Protein AF-A0A0C9T588-F1 (afdb_monomer)

Structure (mmCIF, N/CA/C/O backbone):
data_AF-A0A0C9T588-F1
#
_entry.id   AF-A0A0C9T588-F1
#
loop_
_atom_site.group_PDB
_atom_site.id
_atom_site.type_symbol
_atom_site.label_atom_id
_atom_site.label_alt_id
_atom_site.label_comp_id
_atom_site.label_asym_id
_atom_site.label_entity_id
_atom_site.label_seq_id
_atom_site.pdbx_PDB_ins_code
_atom_site.Cartn_x
_atom_site.Cartn_y
_atom_site.Cartn_z
_atom_site.occupancy
_atom_site.B_iso_or_equiv
_atom_site.auth_seq_id
_atom_site.auth_comp_id
_atom_site.auth_asym_id
_atom_site.auth_atom_id
_atom_site.pdbx_PDB_model_num
ATOM 1 N N . ASN A 1 1 ? 9.989 -4.701 -12.021 1.00 56.38 1 ASN A N 1
ATOM 2 C CA . ASN A 1 1 ? 8.799 -3.885 -11.741 1.00 56.38 1 ASN A CA 1
ATOM 3 C C . ASN A 1 1 ? 7.612 -4.829 -11.533 1.00 56.38 1 ASN A C 1
ATOM 5 O O . ASN A 1 1 ? 7.775 -6.004 -11.840 1.00 56.38 1 ASN A O 1
ATOM 9 N N . VAL A 1 2 ? 6.486 -4.399 -10.950 1.00 54.53 2 VAL A N 1
ATOM 10 C CA . VAL A 1 2 ? 5.362 -5.306 -10.606 1.00 54.53 2 VAL A CA 1
ATOM 11 C C . VAL A 1 2 ? 4.759 -5.996 -11.835 1.00 54.53 2 VAL A C 1
ATOM 13 O O . VAL A 1 2 ? 4.278 -7.117 -11.741 1.00 54.53 2 VAL A O 1
ATOM 16 N N . ASP A 1 3 ? 4.908 -5.398 -13.011 1.00 61.25 3 ASP A N 1
ATOM 17 C CA . ASP A 1 3 ? 4.542 -5.971 -14.309 1.00 61.25 3 ASP A CA 1
ATOM 18 C C . ASP A 1 3 ? 5.613 -6.872 -14.949 1.00 61.25 3 ASP A C 1
ATOM 20 O O . ASP A 1 3 ? 5.520 -7.205 -16.127 1.00 61.25 3 ASP A O 1
ATOM 24 N N . GLY A 1 4 ? 6.665 -7.235 -14.213 1.00 56.47 4 GLY A N 1
ATOM 25 C CA . GLY A 1 4 ? 7.746 -8.082 -14.721 1.00 56.47 4 GLY A CA 1
ATOM 26 C C . GLY A 1 4 ? 8.745 -7.369 -15.637 1.00 56.47 4 GLY A C 1
ATOM 27 O O . GLY A 1 4 ? 9.736 -7.979 -16.033 1.00 56.47 4 GLY A O 1
ATOM 28 N N . THR A 1 5 ? 8.565 -6.076 -15.934 1.00 68.31 5 THR A N 1
ATOM 29 C CA . THR A 1 5 ? 9.575 -5.308 -16.677 1.00 68.31 5 THR A CA 1
ATOM 30 C C . THR A 1 5 ? 10.800 -5.038 -15.806 1.00 68.31 5 THR A C 1
ATOM 32 O O . THR A 1 5 ? 10.700 -4.879 -14.582 1.00 68.31 5 THR A O 1
ATOM 35 N N . SER A 1 6 ? 11.985 -4.975 -16.415 1.00 60.53 6 SER A N 1
ATOM 36 C CA . SER A 1 6 ? 13.193 -4.550 -15.706 1.00 60.53 6 SER A CA 1
ATOM 37 C C . SER A 1 6 ? 12.974 -3.162 -15.109 1.00 60.53 6 SER A C 1
ATOM 39 O O . SER A 1 6 ? 12.486 -2.256 -15.780 1.00 60.53 6 SER A O 1
ATOM 41 N N . ASN A 1 7 ? 13.338 -2.972 -13.838 1.00 57.16 7 ASN A N 1
ATOM 42 C CA . ASN A 1 7 ? 13.378 -1.626 -13.279 1.00 57.16 7 ASN A CA 1
ATOM 43 C C . ASN A 1 7 ? 14.593 -0.905 -13.882 1.00 57.16 7 ASN A C 1
ATOM 45 O O . ASN A 1 7 ? 15.702 -1.002 -13.365 1.00 57.16 7 ASN A O 1
ATOM 49 N N . ILE A 1 8 ? 14.376 -0.205 -14.995 1.00 57.47 8 ILE A N 1
ATOM 50 C CA . ILE A 1 8 ? 15.417 0.546 -15.714 1.00 57.47 8 ILE A CA 1
ATOM 51 C C . ILE A 1 8 ? 15.913 1.751 -14.870 1.00 57.47 8 ILE A C 1
ATOM 53 O O . ILE A 1 8 ? 16.948 2.338 -15.167 1.00 57.47 8 ILE A O 1
ATOM 57 N N . GLY A 1 9 ? 15.223 2.101 -13.774 1.00 55.56 9 GLY A N 1
ATOM 58 C CA . GLY A 1 9 ? 15.524 3.255 -12.918 1.00 55.56 9 GLY A CA 1
ATOM 59 C C . GLY A 1 9 ? 16.476 3.015 -11.736 1.00 55.56 9 GLY A C 1
ATOM 60 O O . GLY A 1 9 ? 16.920 3.996 -11.130 1.00 55.56 9 GLY A O 1
ATOM 61 N N . GLY A 1 10 ? 16.822 1.765 -11.404 1.00 63.44 10 GLY A N 1
ATOM 62 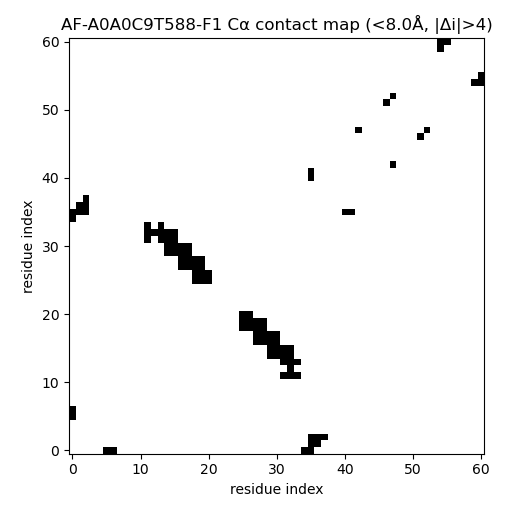C CA . GLY A 1 10 ? 17.599 1.448 -10.195 1.00 63.44 10 GLY A CA 1
ATOM 63 C C . GLY A 1 10 ? 16.855 1.767 -8.883 1.00 63.44 10 GLY A C 1
ATOM 64 O O . GLY A 1 10 ? 15.625 1.830 -8.867 1.00 63.44 10 GLY A O 1
ATOM 65 N N . THR A 1 11 ? 17.604 1.927 -7.777 1.00 60.41 11 THR A N 1
ATOM 66 C CA . THR A 1 11 ? 17.121 2.237 -6.409 1.00 60.41 11 THR A CA 1
ATOM 67 C C . THR A 1 11 ? 16.039 3.314 -6.412 1.00 60.41 11 THR A C 1
ATOM 69 O O . THR A 1 11 ? 16.161 4.290 -7.145 1.00 60.41 11 THR A O 1
ATOM 72 N N . ILE A 1 12 ? 15.001 3.171 -5.581 1.00 67.06 12 ILE A N 1
ATOM 73 C CA . ILE A 1 12 ? 13.904 4.144 -5.501 1.00 67.06 12 ILE A CA 1
ATOM 74 C C . ILE A 1 12 ? 14.460 5.551 -5.234 1.00 67.06 12 ILE A C 1
ATOM 76 O O . ILE A 1 12 ? 15.044 5.800 -4.181 1.00 67.06 12 ILE A O 1
ATOM 80 N N . LYS A 1 13 ? 14.275 6.468 -6.190 1.00 75.88 13 LYS A N 1
ATOM 81 C CA . LYS A 1 13 ? 14.832 7.833 -6.129 1.00 75.88 13 LYS A CA 1
ATOM 82 C C . LYS A 1 13 ? 13.854 8.869 -5.589 1.00 75.88 13 LYS A C 1
ATOM 84 O O . LYS A 1 13 ? 14.273 9.931 -5.144 1.00 75.88 13 LYS A O 1
ATOM 89 N N . TYR A 1 14 ? 12.561 8.567 -5.640 1.00 83.94 14 TYR A N 1
ATOM 90 C CA . TYR A 1 14 ? 11.507 9.535 -5.383 1.00 83.94 14 TYR A CA 1
ATOM 91 C C . TYR A 1 14 ? 10.502 8.985 -4.383 1.00 83.94 14 TYR A C 1
ATOM 93 O O . TYR A 1 14 ? 10.127 7.810 -4.414 1.00 83.94 14 TYR A O 1
ATOM 101 N N . THR A 1 15 ? 10.052 9.872 -3.504 1.00 90.44 15 THR A N 1
ATOM 102 C CA . THR A 1 15 ? 8.963 9.603 -2.571 1.00 90.44 15 THR A CA 1
ATOM 103 C C . THR A 1 15 ? 7.945 10.723 -2.648 1.00 90.44 15 THR A C 1
ATOM 105 O O . THR A 1 15 ? 8.302 11.862 -2.944 1.00 90.44 15 THR A O 1
ATOM 108 N N . VAL A 1 16 ? 6.690 10.399 -2.367 1.00 93.19 16 VAL A N 1
ATOM 109 C CA . VAL A 1 16 ? 5.591 11.360 -2.272 1.00 93.19 16 VAL A CA 1
ATOM 110 C C . VAL A 1 16 ? 4.786 11.061 -1.015 1.00 93.19 16 VAL A C 1
ATOM 112 O O . VAL A 1 16 ? 4.617 9.899 -0.656 1.00 93.19 16 VAL A O 1
ATOM 115 N N . THR A 1 17 ? 4.300 12.089 -0.327 1.00 95.38 17 THR A N 1
ATOM 116 C CA . THR A 1 17 ? 3.351 11.906 0.776 1.00 95.38 17 THR A 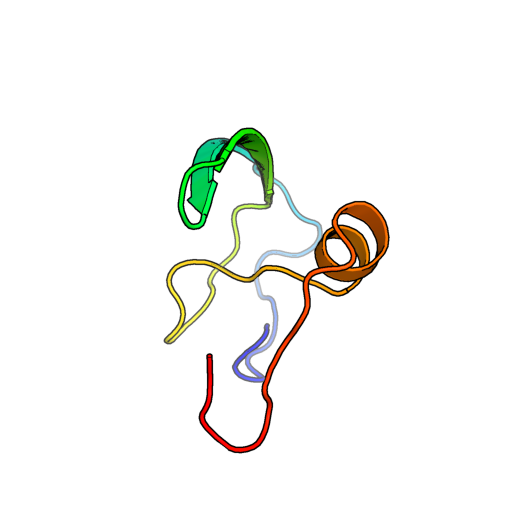CA 1
ATOM 117 C C . THR A 1 17 ? 1.947 12.113 0.237 1.00 95.38 17 THR A C 1
ATOM 119 O O . THR A 1 17 ? 1.645 13.186 -0.280 1.00 95.38 17 THR A O 1
ATOM 122 N N . LEU A 1 18 ? 1.100 11.096 0.364 1.00 95.00 18 LEU A N 1
ATOM 123 C CA . LEU A 1 18 ? -0.295 11.132 -0.061 1.00 95.00 18 LEU A CA 1
ATOM 124 C C . LEU A 1 18 ? -1.209 10.927 1.143 1.00 95.00 18 LEU A C 1
ATOM 126 O O . LEU A 1 18 ? -0.793 10.398 2.176 1.00 95.00 18 LEU A O 1
ATOM 130 N N . ILE A 1 19 ? -2.456 11.348 0.986 1.00 95.56 19 ILE A N 1
ATOM 131 C CA . ILE A 1 19 ? -3.542 10.975 1.882 1.00 95.56 19 ILE A CA 1
ATOM 132 C C . ILE A 1 19 ? -4.137 9.674 1.337 1.00 95.56 19 ILE A C 1
ATOM 134 O O . ILE A 1 19 ? -4.643 9.653 0.216 1.00 95.56 19 ILE A O 1
ATOM 138 N N . LEU A 1 20 ? -4.032 8.593 2.106 1.00 94.25 20 LEU A N 1
ATOM 139 C CA . LEU A 1 20 ? -4.665 7.311 1.823 1.00 94.25 20 LEU A CA 1
ATOM 140 C C . LEU A 1 20 ? -5.956 7.230 2.634 1.00 94.25 20 LEU A C 1
ATOM 142 O O . LEU A 1 20 ? -5.920 7.264 3.862 1.00 94.25 20 LEU A O 1
ATOM 146 N N . ARG A 1 21 ? -7.088 7.107 1.941 1.00 92.88 21 ARG A N 1
ATOM 147 C CA . ARG A 1 21 ? -8.387 6.872 2.565 1.00 92.88 21 ARG A CA 1
ATOM 148 C C . ARG A 1 21 ? -8.863 5.462 2.244 1.00 92.88 21 ARG A C 1
ATOM 150 O O . ARG A 1 21 ? -8.988 5.116 1.072 1.00 92.88 21 ARG A O 1
ATOM 157 N N . ILE A 1 22 ? -9.129 4.672 3.278 1.00 89.06 22 ILE A N 1
ATOM 158 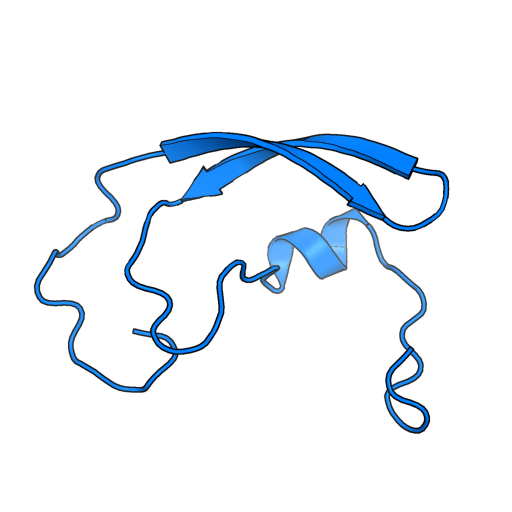C CA . ILE A 1 22 ? -9.668 3.312 3.183 1.00 89.06 22 ILE A CA 1
ATOM 159 C C . ILE A 1 22 ? -10.865 3.227 4.123 1.00 89.06 22 ILE A C 1
ATOM 161 O O . ILE A 1 22 ? -10.723 3.387 5.335 1.00 89.06 22 ILE A O 1
ATOM 165 N N . SER A 1 23 ? -12.045 2.973 3.552 1.00 86.44 23 SER A N 1
ATOM 166 C CA . SER A 1 23 ? -13.318 3.037 4.276 1.00 86.44 23 SER A CA 1
ATOM 167 C C . SER A 1 23 ? -13.465 4.396 4.998 1.00 86.44 23 SER A C 1
ATOM 169 O O . SER A 1 23 ? -13.339 5.456 4.369 1.00 86.44 23 SER A O 1
ATOM 171 N N . ASP A 1 24 ? -13.674 4.371 6.312 1.00 89.06 24 ASP A N 1
ATOM 172 C CA . ASP A 1 24 ? -13.801 5.546 7.179 1.00 89.06 24 ASP A CA 1
ATOM 173 C C . ASP A 1 24 ? -12.463 6.047 7.750 1.00 89.06 24 ASP A C 1
ATOM 175 O O . ASP A 1 24 ? -12.432 7.035 8.483 1.00 89.06 24 ASP A O 1
ATOM 179 N N . THR A 1 25 ? -11.347 5.386 7.427 1.00 86.62 25 THR A N 1
ATOM 180 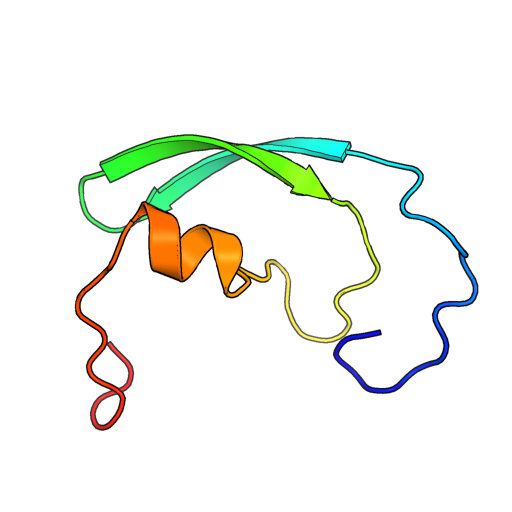C CA . THR A 1 25 ? -10.015 5.762 7.921 1.00 86.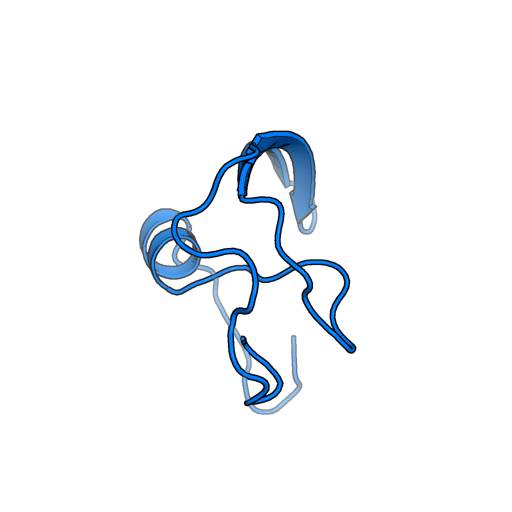62 25 THR A CA 1
ATOM 181 C C . THR A 1 25 ? -9.261 6.576 6.878 1.00 86.62 25 THR A C 1
ATOM 183 O O . THR A 1 25 ? -9.192 6.199 5.708 1.00 86.62 25 THR A O 1
ATOM 186 N N . GLU A 1 26 ? -8.651 7.678 7.309 1.00 93.75 26 GLU A N 1
ATOM 187 C CA . GLU A 1 26 ? -7.791 8.522 6.484 1.00 93.75 26 GLU A CA 1
ATOM 188 C C . GLU A 1 26 ? -6.428 8.700 7.163 1.00 93.75 26 GLU A C 1
ATOM 190 O O . GLU A 1 26 ? -6.348 9.068 8.334 1.00 93.75 26 GLU A O 1
ATOM 195 N N . GLU A 1 27 ? -5.345 8.446 6.429 1.00 92.19 27 GLU A N 1
ATOM 196 C CA . GLU A 1 27 ? -3.978 8.573 6.935 1.00 92.19 27 GLU A CA 1
ATOM 197 C C . GLU A 1 27 ? -3.051 9.264 5.927 1.00 92.19 27 GLU A C 1
ATOM 199 O O . GLU A 1 27 ? -3.177 9.110 4.713 1.00 92.19 27 GLU A O 1
ATOM 204 N N . LYS A 1 28 ? -2.063 10.019 6.423 1.00 95.31 28 LYS A N 1
ATOM 205 C CA . LYS A 1 28 ? -0.972 10.540 5.586 1.00 95.31 28 LYS A CA 1
ATOM 206 C C . LYS A 1 28 ? 0.171 9.540 5.565 1.00 95.31 28 LYS A C 1
ATOM 208 O O . LYS A 1 28 ? 0.754 9.253 6.607 1.00 95.31 28 LYS A O 1
ATOM 213 N N . ARG A 1 29 ? 0.549 9.073 4.376 1.00 94.00 29 ARG A N 1
ATOM 214 C CA . ARG A 1 29 ? 1.590 8.054 4.206 1.00 94.00 29 ARG A CA 1
ATOM 215 C C . ARG A 1 29 ? 2.570 8.429 3.104 1.00 94.00 29 ARG A C 1
ATOM 217 O O . ARG A 1 29 ? 2.206 9.019 2.087 1.00 94.00 29 ARG A O 1
ATOM 224 N N . LYS A 1 30 ? 3.842 8.088 3.322 1.00 93.25 30 LYS A N 1
ATOM 225 C CA . LYS A 1 30 ? 4.902 8.226 2.323 1.00 93.25 30 LYS A CA 1
ATOM 226 C C . LYS A 1 30 ? 4.900 7.007 1.403 1.00 93.25 30 LYS A C 1
ATOM 228 O O . LYS A 1 30 ? 5.016 5.880 1.873 1.00 93.25 30 LYS A O 1
ATOM 233 N N . PHE A 1 31 ? 4.832 7.254 0.104 1.00 92.06 31 PHE A N 1
ATOM 234 C CA . PHE A 1 31 ? 4.903 6.259 -0.954 1.00 92.06 31 PHE A CA 1
ATOM 235 C C . PHE A 1 31 ? 6.178 6.418 -1.764 1.00 92.06 31 PHE A C 1
ATOM 237 O O . PHE A 1 31 ? 6.707 7.517 -1.936 1.00 92.06 31 PHE A O 1
ATOM 244 N N . PHE A 1 32 ? 6.649 5.295 -2.282 1.00 90.88 32 PHE A N 1
ATOM 245 C CA . PHE A 1 32 ? 7.730 5.232 -3.245 1.00 90.88 32 PHE A CA 1
ATOM 246 C C . PHE A 1 32 ? 7.164 5.425 -4.647 1.00 90.88 32 PHE A C 1
ATOM 248 O O . PHE A 1 32 ? 6.221 4.739 -5.034 1.00 90.88 32 PHE A O 1
ATOM 255 N N . VAL A 1 33 ? 7.734 6.359 -5.408 1.00 87.25 33 VAL A N 1
ATOM 256 C CA . VAL A 1 33 ? 7.317 6.577 -6.794 1.00 87.25 33 VAL A CA 1
ATOM 257 C C . VAL A 1 33 ? 8.097 5.618 -7.680 1.00 87.25 33 VAL A C 1
ATOM 259 O O . VAL A 1 33 ? 9.327 5.659 -7.750 1.00 87.25 33 VAL A O 1
ATOM 262 N N . MET A 1 34 ? 7.357 4.754 -8.358 1.00 82.75 34 MET A N 1
ATOM 263 C CA . MET A 1 34 ? 7.862 3.811 -9.341 1.00 82.75 34 MET A CA 1
ATOM 264 C C . MET A 1 34 ? 6.853 3.698 -10.479 1.00 82.75 34 MET A C 1
ATOM 266 O O . MET A 1 34 ? 5.684 4.045 -10.322 1.00 82.75 34 MET A O 1
ATOM 270 N N . ASN A 1 35 ? 7.302 3.219 -11.635 1.00 80.12 35 ASN A N 1
ATOM 271 C CA . ASN A 1 35 ? 6.374 2.818 -12.681 1.00 80.12 35 ASN A CA 1
ATOM 272 C C . ASN A 1 35 ? 5.563 1.637 -12.129 1.00 80.12 35 ASN A C 1
ATOM 274 O O . ASN A 1 35 ? 6.174 0.631 -11.832 1.00 80.12 35 ASN A O 1
ATOM 278 N N . CYS A 1 36 ? 4.247 1.723 -11.948 1.00 78.56 36 CYS A N 1
ATOM 279 C CA . CYS A 1 36 ? 3.425 0.592 -11.478 1.00 78.56 36 CYS A CA 1
ATOM 280 C C . CYS A 1 36 ? 2.661 -0.098 -12.622 1.00 78.56 36 CYS A C 1
ATOM 282 O O . CYS A 1 36 ? 1.816 -0.961 -12.386 1.00 78.56 36 CYS A O 1
ATOM 284 N N . SER A 1 37 ? 3.019 0.217 -13.872 1.00 79.56 37 SER A N 1
ATOM 285 C CA . SER A 1 37 ? 2.402 -0.332 -15.076 1.00 79.56 37 SER A CA 1
ATOM 286 C C . SER A 1 37 ? 0.887 -0.130 -15.094 1.00 79.56 37 SER A C 1
ATOM 288 O O . SER A 1 37 ? 0.442 0.990 -15.318 1.00 79.56 37 SER A O 1
ATOM 290 N N . LYS A 1 38 ? 0.097 -1.184 -14.854 1.00 83.38 38 LYS A N 1
ATOM 291 C CA . LYS A 1 38 ? -1.371 -1.13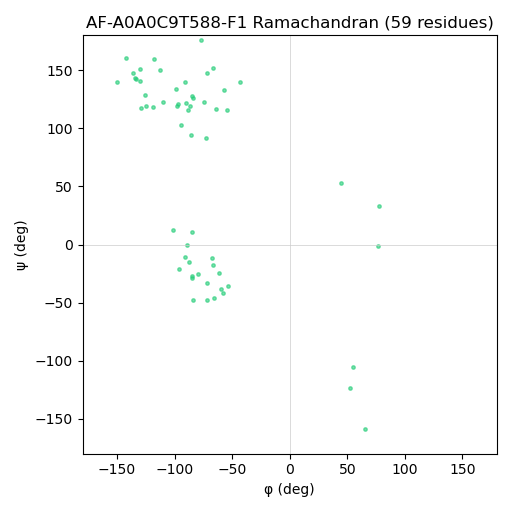8 -14.842 1.00 83.38 38 LYS A CA 1
ATOM 292 C C . LYS A 1 38 ? -1.954 -0.581 -13.547 1.00 83.38 38 LYS A C 1
ATOM 294 O O . LYS A 1 38 ? -3.067 -0.068 -13.569 1.00 83.38 38 LYS A O 1
ATOM 299 N N . GLU A 1 39 ? -1.224 -0.690 -12.443 1.00 85.06 39 GLU A N 1
ATOM 300 C CA . GLU A 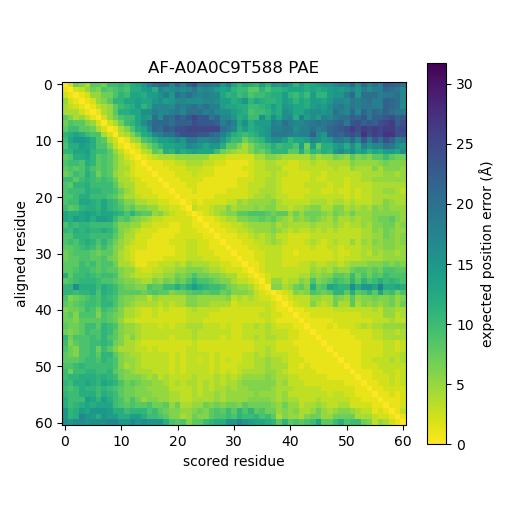1 39 ? -1.710 -0.252 -11.140 1.00 85.06 39 GLU A CA 1
ATOM 301 C C . GLU A 1 39 ? -1.318 1.200 -10.883 1.00 85.06 39 GLU A C 1
ATOM 303 O O . GLU A 1 39 ? -0.197 1.615 -11.167 1.00 85.06 39 GLU A O 1
ATOM 308 N N . ASN A 1 40 ? -2.222 1.978 -10.291 1.00 86.56 40 ASN A N 1
ATOM 309 C CA . ASN A 1 40 ? -1.924 3.361 -9.902 1.00 86.56 40 ASN A CA 1
ATOM 310 C C . ASN A 1 40 ? -1.253 3.443 -8.521 1.00 86.56 40 ASN A C 1
ATOM 312 O O . ASN A 1 40 ? -0.511 4.382 -8.239 1.00 86.56 40 ASN A O 1
ATOM 316 N N . LEU A 1 41 ? -1.518 2.463 -7.653 1.00 89.69 41 LEU A N 1
ATOM 317 C CA . LEU A 1 41 ? -1.015 2.397 -6.286 1.00 89.69 41 LEU A CA 1
ATOM 318 C C . LEU A 1 41 ? -0.865 0.936 -5.869 1.00 89.69 41 LEU A C 1
ATOM 320 O O . LEU A 1 41 ? -1.729 0.115 -6.155 1.00 89.69 41 LEU A O 1
ATOM 324 N N . ILE A 1 42 ? 0.219 0.625 -5.161 1.00 90.94 42 ILE A N 1
ATOM 325 C CA . ILE A 1 42 ? 0.477 -0.720 -4.650 1.00 90.94 42 ILE A CA 1
ATOM 326 C C . ILE A 1 42 ? 0.696 -0.634 -3.144 1.00 90.94 42 ILE A C 1
ATOM 328 O O . ILE A 1 42 ? 1.637 0.012 -2.678 1.00 90.94 42 ILE A O 1
ATOM 332 N N . LEU A 1 43 ? -0.166 -1.312 -2.388 1.00 92.00 43 LEU A N 1
ATOM 333 C CA . LEU A 1 43 ? -0.006 -1.515 -0.952 1.00 92.00 43 LEU A CA 1
ATOM 334 C C . LEU A 1 43 ? 0.680 -2.861 -0.726 1.00 92.00 43 LEU A C 1
ATOM 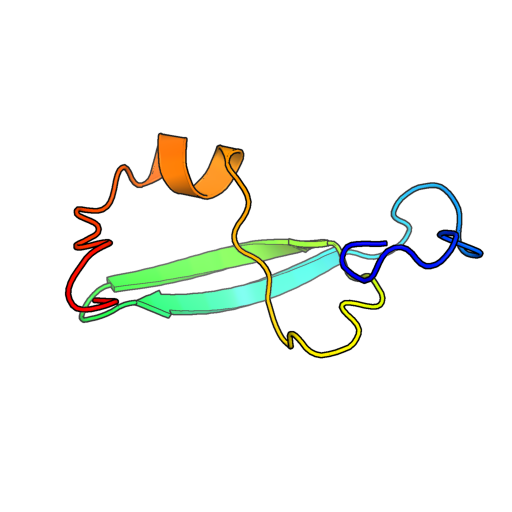336 O O . LEU A 1 43 ? 0.090 -3.925 -0.881 1.00 92.00 43 LEU A O 1
ATOM 340 N N . GLY A 1 44 ? 1.974 -2.806 -0.417 1.00 91.50 44 GLY A N 1
ATOM 341 C CA . GLY A 1 44 ? 2.779 -4.004 -0.204 1.00 91.50 44 GLY A CA 1
ATOM 342 C C . GLY A 1 44 ? 2.548 -4.664 1.158 1.00 91.50 44 GLY A C 1
ATOM 343 O O . GLY A 1 44 ? 1.891 -4.127 2.049 1.00 91.50 44 GLY A O 1
ATOM 344 N N . LEU A 1 45 ? 3.207 -5.807 1.360 1.00 92.56 45 LEU A N 1
ATOM 345 C CA . LEU A 1 45 ? 3.151 -6.572 2.608 1.00 92.56 45 LEU A CA 1
ATOM 346 C C . LEU A 1 45 ? 3.488 -5.776 3.889 1.00 92.56 45 LEU A C 1
ATOM 348 O O . LEU A 1 45 ? 2.855 -6.045 4.908 1.00 92.56 45 LEU A O 1
ATOM 352 N N . PRO A 1 46 ? 4.432 -4.808 3.896 1.00 91.38 46 PRO A N 1
ATOM 353 C CA . PRO A 1 46 ? 4.664 -3.982 5.081 1.00 91.38 46 PRO A CA 1
ATOM 354 C C . PRO A 1 46 ? 3.413 -3.221 5.533 1.00 91.38 46 PRO A C 1
ATOM 356 O O . PRO A 1 46 ? 3.115 -3.213 6.721 1.00 91.38 46 PRO A O 1
ATOM 359 N N . TRP A 1 47 ? 2.653 -2.660 4.585 1.00 92.25 47 TRP A N 1
ATOM 360 C CA . TRP A 1 47 ? 1.398 -1.964 4.873 1.00 92.25 47 TRP A CA 1
ATOM 361 C C . TRP A 1 47 ? 0.346 -2.936 5.423 1.00 92.25 47 TRP A C 1
ATOM 363 O O . TRP A 1 47 ? -0.257 -2.674 6.460 1.00 92.25 47 TRP A O 1
ATOM 373 N N . LEU A 1 48 ? 0.196 -4.105 4.789 1.00 93.12 48 LEU A N 1
ATOM 374 C CA . LEU A 1 48 ? -0.750 -5.135 5.235 1.00 93.12 48 LEU A CA 1
ATOM 375 C C . LEU A 1 48 ? -0.463 -5.619 6.660 1.00 93.12 48 LEU A C 1
ATOM 377 O O . LEU A 1 48 ? -1.394 -5.847 7.419 1.00 93.12 48 LEU A O 1
ATOM 381 N N . ARG A 1 49 ? 0.810 -5.766 7.043 1.00 94.06 49 ARG A N 1
ATOM 382 C CA . ARG A 1 49 ? 1.193 -6.181 8.403 1.00 94.06 49 ARG A CA 1
ATOM 383 C C . ARG A 1 49 ? 0.953 -5.101 9.452 1.00 94.06 49 ARG A C 1
ATOM 385 O O . ARG A 1 49 ? 0.673 -5.435 10.595 1.00 94.06 49 ARG A O 1
ATOM 392 N N . GLU A 1 50 ? 1.112 -3.838 9.074 1.00 92.12 50 GLU A N 1
ATOM 393 C CA . GLU A 1 50 ? 0.916 -2.695 9.965 1.00 92.12 50 GLU A CA 1
ATOM 394 C C . GLU A 1 50 ? -0.568 -2.476 10.274 1.00 92.12 50 GLU A C 1
ATOM 396 O O . GLU A 1 50 ? -0.940 -2.339 11.435 1.00 92.12 50 GLU A O 1
ATOM 401 N N . VAL A 1 51 ? -1.410 -2.479 9.238 1.00 91.19 51 VAL A N 1
ATOM 402 C CA . VAL A 1 51 ? -2.853 -2.224 9.370 1.00 91.19 51 VAL A CA 1
ATOM 403 C C . VAL A 1 51 ? -3.624 -3.495 9.737 1.00 91.19 51 VAL A C 1
ATOM 405 O O . VAL A 1 51 ? -4.661 -3.416 10.388 1.00 91.19 51 VAL A O 1
ATOM 408 N N . ASN A 1 52 ? -3.116 -4.665 9.335 1.00 91.88 52 ASN A N 1
ATOM 409 C CA . ASN A 1 52 ? -3.759 -5.972 9.487 1.00 91.88 52 ASN A CA 1
ATOM 410 C C . ASN A 1 52 ? -5.257 -5.959 9.109 1.00 91.88 52 ASN A C 1
ATOM 412 O O . ASN A 1 52 ? -6.101 -6.345 9.924 1.00 91.88 52 ASN A O 1
ATOM 416 N N . PRO A 1 53 ? -5.613 -5.476 7.900 1.00 90.19 53 PRO A N 1
ATOM 417 C CA . PRO A 1 53 ? -7.007 -5.392 7.495 1.00 90.19 53 PRO A CA 1
ATOM 418 C C . PRO A 1 53 ? -7.607 -6.791 7.333 1.00 90.19 53 PRO A C 1
ATOM 420 O O . PRO A 1 53 ? -6.920 -7.751 6.977 1.00 90.19 53 PRO A O 1
ATOM 423 N N . THR A 1 54 ? -8.916 -6.896 7.547 1.00 91.19 54 THR A N 1
ATOM 424 C CA . THR A 1 54 ? -9.662 -8.085 7.126 1.00 91.19 54 THR A CA 1
ATOM 425 C C . THR A 1 54 ? -9.814 -8.025 5.613 1.00 91.19 54 THR A C 1
ATOM 427 O O . THR A 1 54 ? -10.333 -7.037 5.108 1.00 91.19 54 THR A O 1
ATOM 430 N N . VAL A 1 55 ? -9.332 -9.050 4.910 1.00 90.00 55 VAL A N 1
ATOM 431 C CA . VAL A 1 55 ? -9.438 -9.154 3.450 1.00 90.00 55 VAL A CA 1
ATOM 432 C C . VAL A 1 55 ? -10.236 -10.404 3.116 1.00 90.00 55 VAL A C 1
ATOM 434 O O . VAL A 1 55 ? -9.815 -11.518 3.446 1.00 90.00 55 VAL A O 1
ATOM 437 N N . ASP A 1 56 ? -11.372 -10.223 2.456 1.00 92.12 56 ASP A N 1
ATOM 438 C CA . ASP A 1 56 ? -12.124 -11.302 1.840 1.00 92.12 56 ASP A CA 1
ATOM 439 C C . ASP A 1 56 ? -11.570 -11.558 0.437 1.00 92.12 56 ASP A C 1
ATOM 441 O O . ASP A 1 56 ? -11.943 -10.938 -0.558 1.00 92.12 56 ASP A O 1
ATOM 445 N N . TRP A 1 57 ? -10.655 -12.520 0.353 1.00 91.75 57 TRP A N 1
ATOM 446 C CA . TRP A 1 57 ? -10.045 -12.927 -0.912 1.00 91.75 57 TRP A CA 1
ATOM 447 C C . TRP A 1 57 ? -11.018 -13.599 -1.884 1.00 91.75 57 TRP A C 1
ATOM 449 O O . TRP A 1 57 ? -10.690 -13.726 -3.063 1.00 91.75 57 TRP A O 1
ATOM 459 N N . LYS A 1 58 ? -12.170 -14.079 -1.406 1.00 94.38 58 LYS A N 1
ATOM 460 C CA . LYS A 1 58 ? -13.152 -14.770 -2.240 1.00 94.38 58 LYS A CA 1
ATOM 461 C C . LYS A 1 58 ? -14.054 -13.766 -2.946 1.00 94.38 58 LYS A C 1
ATOM 463 O O . LYS A 1 58 ? -14.253 -13.888 -4.151 1.00 94.38 58 LYS A O 1
ATOM 468 N N . GLU A 1 59 ? -14.569 -12.794 -2.203 1.00 93.12 59 GLU A N 1
ATOM 469 C CA . GLU A 1 59 ? -15.451 -11.753 -2.741 1.00 93.12 59 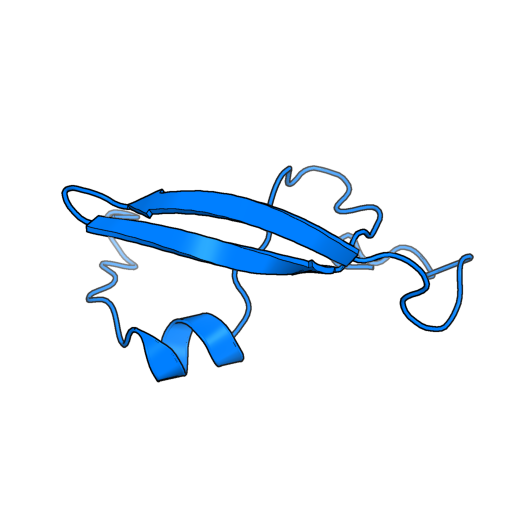GLU A CA 1
ATOM 470 C C . GLU A 1 59 ? -14.664 -10.548 -3.291 1.00 93.12 59 GLU A C 1
ATOM 472 O O . GLU A 1 59 ? -15.195 -9.761 -4.073 1.00 93.12 59 GLU A O 1
ATOM 477 N N . GLY A 1 60 ? -13.376 -10.434 -2.949 1.00 83.38 60 GLY A N 1
ATOM 478 C CA . GLY A 1 60 ? -12.493 -9.364 -3.414 1.00 83.38 60 GLY A CA 1
ATOM 479 C C . GLY A 1 60 ? -12.713 -8.039 -2.683 1.00 83.38 60 GLY A C 1
ATOM 480 O O . GLY A 1 60 ? -12.577 -6.982 -3.302 1.00 83.38 60 GLY A O 1
ATOM 481 N N . THR A 1 61 ? -13.068 -8.097 -1.395 1.00 72.19 61 THR A N 1
ATOM 482 C CA . THR A 1 61 ? -13.391 -6.933 -0.547 1.00 72.19 61 THR A CA 1
ATOM 483 C C . THR A 1 61 ? -12.514 -6.828 0.685 1.00 72.19 61 THR A C 1
ATOM 485 O O . THR A 1 61 ? -12.197 -7.886 1.272 1.00 72.19 61 THR A O 1
#

Nearest PDB structures (foldseek):
  2fdo-assembly1_A  TM=3.293E-01  e=6.858E+00  Archaeoglobus fulgidus DSM 4304
  8to0-assembly1_A1  TM=3.767E-01  e=9.563E+00  Mus musculus
  6v92-assembly1_L  TM=2.557E-01  e=7.330E+00  Saccharomyces cerevisiae S288C

InterPro domains:
  IPR021109 Aspartic peptidase domain superfamily [G3DSA:2.40.70.10] (1-61)

pLDDT: mean 83.64, std 12.83, range [54.53, 95.56]

Foldseek 3Di:
DCVPDPQPPPDQDDKDWDWDDDPPDIDTDIDGDGCPPPDPDDDDPVNCVVVVDDADPPVGD

Organism: NCBI:txid664439

Solvent-accessible surface area (backbone atoms only — not comparable to full-atom values): 4224 Å² total; per-residue (Å²): 68,90,77,72,46,80,64,88,76,66,74,83,84,45,71,48,77,43,80,50,72,57,90,94,46,74,44,81,44,81,42,77,59,69,80,46,80,92,47,95,74,82,84,50,69,72,55,49,67,73,69,58,70,86,70,40,81,87,84,71,82

Radius of gyration: 13.58 Å; Cα contacts (8 Å, |Δi|>4): 50; chains: 1; bounding box: 33×27×27 Å

Secondary structure (DSSP, 8-state):
-TTS---TT-S---EEEEEEEETTEEEEEEEE----TT-S----HHHHHHH-----TTTT-

Sequence (61 aa):
NVDGTSNIGGTIKYTVTLILRISDTEEKRKFFVMNCSKENLILGLPWLREVNPTVDWKEGT

Mean predicted aligned error: 6.81 Å